Protein AF-A0A453R7H4-F1 (afdb_monomer_lite)

Radius of gyration: 24.87 Å; chains: 1; bounding box: 52×28×78 Å

Secondary structure (DSSP, 8-state):
---HHHHHHT-EEEEPTTS--EEEESS-EEHHHHHHHSTTEEEEEEEEEEE--TT--SS---EEEEEEEEPPTTPEEPTT-EEEEEEHHHHHHHHHHHHHHHHHHHHHHHHHHHHHHHHHHHHHHHHHHT-

Structure (mmCIF, N/CA/C/O backbone):
data_AF-A0A453R7H4-F1
#
_entry.id   AF-A0A453R7H4-F1
#
loop_
_atom_site.group_PDB
_atom_site.id
_atom_site.type_symbol
_atom_site.label_atom_id
_atom_site.label_alt_id
_atom_site.label_comp_id
_atom_site.label_asym_id
_atom_site.label_entity_id
_atom_site.label_seq_id
_atom_site.pdbx_PDB_ins_code
_atom_site.Cartn_x
_atom_site.Cartn_y
_atom_site.Cartn_z
_atom_site.occupancy
_atom_site.B_iso_or_equiv
_atom_site.auth_seq_id
_atom_site.auth_comp_id
_atom_site.auth_asym_id
_atom_site.auth_atom_id
_atom_site.pdbx_PDB_model_num
ATOM 1 N N . MET A 1 1 ? 34.114 -1.098 -10.311 1.00 52.94 1 MET A N 1
ATOM 2 C CA . MET A 1 1 ? 33.098 -1.829 -9.522 1.00 52.94 1 MET A CA 1
ATOM 3 C C . MET A 1 1 ? 32.252 -0.820 -8.761 1.00 52.94 1 MET A C 1
ATOM 5 O O . MET A 1 1 ? 32.567 -0.496 -7.628 1.00 52.94 1 MET A O 1
ATOM 9 N N . GLY A 1 2 ? 31.229 -0.261 -9.402 1.00 60.81 2 GLY A N 1
ATOM 10 C CA . GLY A 1 2 ? 30.352 0.741 -8.798 1.00 60.81 2 GLY A CA 1
ATOM 11 C C . GLY A 1 2 ? 29.084 0.886 -9.632 1.00 60.81 2 GLY A C 1
ATOM 12 O O . GLY A 1 2 ? 29.148 0.689 -10.842 1.00 60.81 2 GLY A O 1
ATOM 13 N N . ASN A 1 3 ? 27.974 1.209 -8.962 1.00 44.50 3 ASN A N 1
ATOM 14 C CA . ASN A 1 3 ? 26.655 1.592 -9.503 1.00 44.50 3 ASN A CA 1
ATOM 15 C C . ASN A 1 3 ? 25.531 0.543 -9.443 1.00 44.50 3 ASN A C 1
ATOM 17 O O . ASN A 1 3 ? 24.488 0.748 -10.056 1.00 44.50 3 ASN A O 1
ATOM 21 N N . CYS A 1 4 ? 25.655 -0.51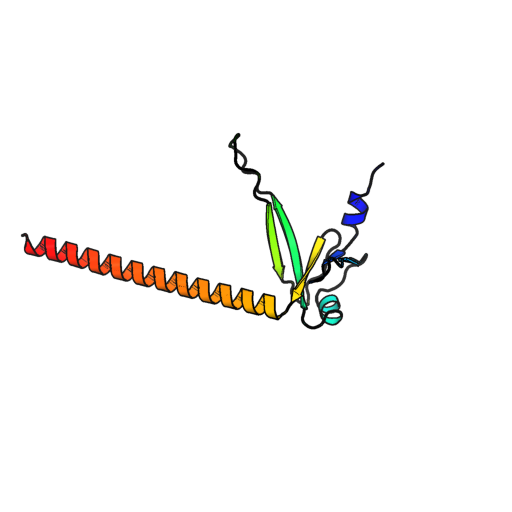5 -8.634 1.00 54.72 4 CYS A N 1
ATOM 22 C CA . CYS A 1 4 ? 24.497 -1.383 -8.360 1.00 54.72 4 CYS A CA 1
ATOM 23 C C . CYS A 1 4 ? 23.353 -0.608 -7.663 1.00 54.72 4 CYS A C 1
ATOM 25 O O . CYS A 1 4 ? 22.183 -0.881 -7.895 1.00 54.72 4 CYS A O 1
ATOM 27 N N . GLN A 1 5 ? 23.686 0.427 -6.881 1.00 53.41 5 GLN A N 1
ATOM 28 C CA . GLN A 1 5 ? 22.703 1.260 -6.177 1.00 53.41 5 GLN A CA 1
ATOM 29 C C . GLN A 1 5 ? 21.940 2.224 -7.106 1.00 53.41 5 GLN A C 1
ATOM 31 O O . GLN A 1 5 ? 20.734 2.382 -6.953 1.00 53.41 5 GLN A O 1
ATOM 36 N N . ALA A 1 6 ? 22.602 2.798 -8.118 1.00 56.56 6 ALA A N 1
ATOM 37 C CA . ALA A 1 6 ? 21.961 3.728 -9.056 1.00 56.56 6 ALA A CA 1
ATOM 38 C C . ALA A 1 6 ? 20.909 3.035 -9.942 1.00 56.56 6 ALA A C 1
ATOM 40 O O . ALA A 1 6 ? 19.887 3.622 -10.291 1.00 56.56 6 ALA A O 1
ATOM 41 N N . ALA A 1 7 ? 21.141 1.762 -10.282 1.00 58.00 7 ALA A N 1
ATOM 42 C CA . ALA A 1 7 ? 20.196 0.966 -11.059 1.00 58.00 7 ALA A CA 1
ATOM 43 C C . ALA A 1 7 ? 18.904 0.658 -10.281 1.00 58.00 7 ALA A C 1
ATOM 45 O O . ALA A 1 7 ? 17.839 0.576 -10.887 1.00 58.00 7 ALA A O 1
ATOM 46 N N . GLU A 1 8 ? 18.972 0.506 -8.955 1.00 58.22 8 GLU A N 1
ATOM 47 C CA . GLU A 1 8 ? 17.777 0.300 -8.128 1.00 58.22 8 GLU A CA 1
ATOM 48 C C . GLU A 1 8 ? 17.005 1.605 -7.895 1.00 58.22 8 GLU A C 1
ATOM 50 O O . GLU A 1 8 ? 15.772 1.593 -7.920 1.00 58.22 8 GLU A O 1
ATOM 55 N N . GLU A 1 9 ? 17.708 2.735 -7.778 1.00 61.94 9 GLU A N 1
ATOM 56 C CA . GLU A 1 9 ? 17.118 4.073 -7.634 1.00 61.94 9 GLU A CA 1
ATOM 57 C C . GLU A 1 9 ? 16.318 4.517 -8.875 1.00 61.94 9 GLU A C 1
ATOM 59 O O . GLU A 1 9 ? 15.343 5.256 -8.769 1.00 61.94 9 GLU A O 1
ATOM 64 N N . ALA A 1 10 ? 16.657 3.996 -10.056 1.00 68.50 10 ALA A N 1
ATOM 65 C CA . ALA A 1 10 ? 15.949 4.267 -11.308 1.00 68.50 10 ALA A CA 1
ATOM 66 C C . ALA A 1 10 ? 14.782 3.299 -11.595 1.00 68.50 10 ALA A C 1
ATOM 68 O O . ALA A 1 10 ? 14.309 3.239 -12.731 1.00 68.50 10 ALA A O 1
ATOM 69 N N . THR A 1 11 ? 14.315 2.521 -10.607 1.00 73.38 11 THR A N 1
ATOM 70 C CA . THR A 1 11 ? 13.235 1.534 -10.806 1.00 73.38 11 THR A CA 1
ATOM 71 C C . THR A 1 11 ? 12.110 1.650 -9.792 1.00 73.38 11 THR A C 1
ATOM 73 O O . THR A 1 11 ? 12.341 1.862 -8.606 1.00 73.38 11 THR A O 1
ATOM 76 N N . VAL A 1 12 ? 10.873 1.466 -10.247 1.00 80.00 12 VAL A N 1
ATOM 77 C CA . VAL A 1 12 ? 9.751 1.097 -9.383 1.00 80.00 12 VAL A CA 1
ATOM 78 C C . VAL A 1 12 ? 9.830 -0.405 -9.153 1.00 80.00 12 VAL A C 1
ATOM 80 O O . VAL A 1 12 ? 9.853 -1.170 -10.115 1.00 80.00 12 VAL A O 1
ATOM 83 N N . VAL A 1 13 ? 9.820 -0.837 -7.896 1.00 83.25 13 VAL A N 1
ATOM 84 C CA . VAL A 1 13 ? 9.811 -2.262 -7.543 1.00 83.25 13 VAL A CA 1
ATOM 85 C C . VAL A 1 13 ? 8.435 -2.626 -7.000 1.00 83.25 13 VAL A C 1
ATOM 87 O O . VAL A 1 13 ? 8.050 -2.106 -5.961 1.00 83.25 13 VAL A O 1
ATOM 90 N N . VAL A 1 14 ? 7.695 -3.519 -7.658 1.00 85.62 14 VAL A N 1
ATOM 91 C CA . VAL A 1 14 ? 6.390 -4.013 -7.192 1.00 85.62 14 VAL A CA 1
ATOM 92 C C . VAL A 1 14 ? 6.507 -5.484 -6.797 1.00 85.62 14 VAL A C 1
ATOM 94 O O . VAL A 1 14 ? 6.800 -6.352 -7.614 1.00 85.62 14 VAL A O 1
ATOM 97 N N . GLN A 1 15 ? 6.287 -5.779 -5.519 1.00 86.38 15 GLN A N 1
ATOM 98 C CA . GLN A 1 15 ? 6.331 -7.138 -4.980 1.00 86.38 15 GLN A CA 1
ATOM 99 C C . GLN A 1 15 ? 4.938 -7.775 -4.997 1.00 86.38 15 GLN A C 1
ATOM 101 O O . GLN A 1 15 ? 3.983 -7.190 -4.477 1.00 86.38 15 GLN A O 1
ATOM 106 N N . HIS A 1 16 ? 4.823 -8.988 -5.539 1.00 87.88 16 HIS A N 1
ATOM 107 C CA . HIS A 1 16 ? 3.571 -9.749 -5.545 1.00 87.88 16 HIS A CA 1
ATOM 108 C C . HIS A 1 16 ? 3.441 -10.651 -4.305 1.00 87.88 16 HIS A C 1
ATOM 110 O O . HIS A 1 16 ? 4.449 -11.154 -3.793 1.00 87.88 16 HIS A O 1
ATOM 116 N N . PRO A 1 17 ? 2.213 -10.912 -3.821 1.00 81.88 17 PRO A N 1
ATOM 117 C CA . PRO A 1 17 ? 1.985 -11.925 -2.797 1.00 81.88 17 PRO A CA 1
ATOM 118 C C . PRO A 1 17 ? 2.292 -13.342 -3.325 1.00 81.88 17 PRO A C 1
A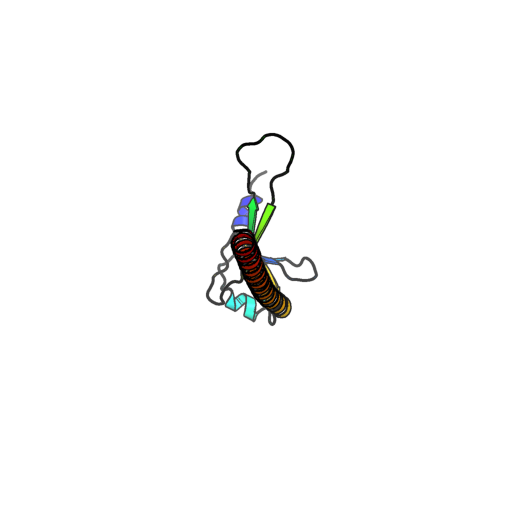TOM 120 O O . PRO A 1 17 ? 2.084 -13.640 -4.497 1.00 81.88 17 PRO A O 1
ATOM 123 N N . GLY A 1 18 ? 2.773 -14.229 -2.446 1.00 68.06 18 GLY A N 1
ATOM 124 C CA . GLY A 1 18 ? 2.719 -15.684 -2.659 1.00 68.06 18 GLY A CA 1
ATOM 125 C C . GLY A 1 18 ? 3.869 -16.376 -3.406 1.00 68.06 18 GLY A C 1
ATOM 126 O O . GLY A 1 18 ? 3.813 -17.593 -3.528 1.00 68.06 18 GLY A O 1
ATOM 127 N N . GLY A 1 19 ? 4.919 -15.689 -3.877 1.00 62.78 19 GLY A N 1
ATOM 128 C CA . GLY A 1 19 ? 5.971 -16.409 -4.625 1.00 62.78 19 GLY A CA 1
ATOM 129 C C . GLY A 1 19 ? 7.255 -15.661 -4.966 1.00 62.78 19 GLY A C 1
ATOM 130 O O . GLY A 1 19 ? 7.949 -16.055 -5.895 1.00 62.78 19 GLY A O 1
ATOM 131 N N . GLY A 1 20 ? 7.569 -14.557 -4.281 1.00 72.12 20 GLY A N 1
ATOM 132 C CA . GLY A 1 20 ? 8.825 -13.823 -4.503 1.00 72.12 20 GLY A CA 1
ATOM 133 C C . GLY A 1 20 ? 8.933 -13.116 -5.860 1.00 72.12 20 GLY A C 1
ATOM 134 O O . GLY A 1 20 ? 9.982 -12.554 -6.164 1.00 72.12 20 GLY A O 1
ATOM 135 N N . ARG A 1 21 ? 7.862 -13.108 -6.670 1.00 85.00 21 ARG A N 1
ATOM 136 C CA . ARG A 1 21 ? 7.826 -12.366 -7.932 1.00 85.00 21 ARG A CA 1
ATOM 137 C C . ARG A 1 21 ? 7.945 -10.872 -7.650 1.00 85.00 21 ARG A C 1
ATOM 139 O O . ARG A 1 21 ? 7.157 -10.295 -6.895 1.00 85.00 21 ARG A O 1
ATOM 146 N N . VAL A 1 22 ? 8.916 -10.268 -8.319 1.00 86.00 22 VAL A N 1
ATOM 147 C CA . VAL A 1 22 ? 9.178 -8.836 -8.300 1.00 86.00 22 VAL A CA 1
ATOM 148 C C . VAL A 1 22 ? 9.042 -8.310 -9.720 1.00 86.00 22 VAL A C 1
ATOM 150 O O . VAL A 1 22 ? 9.713 -8.788 -10.631 1.00 86.00 22 VAL A O 1
ATOM 153 N N . GLU A 1 23 ? 8.169 -7.331 -9.901 1.00 87.75 23 GLU A N 1
ATOM 154 C CA . GLU A 1 23 ? 8.035 -6.564 -11.133 1.00 87.75 23 GLU A CA 1
ATOM 155 C C . GLU A 1 23 ? 8.855 -5.274 -11.010 1.00 87.75 23 GLU A C 1
ATOM 157 O O . GLU A 1 23 ? 8.834 -4.612 -9.970 1.00 87.75 23 GLU A O 1
ATOM 162 N N . ARG A 1 24 ? 9.619 -4.938 -12.055 1.00 90.50 24 ARG A N 1
ATOM 163 C CA . ARG A 1 24 ? 10.435 -3.720 -12.119 1.00 90.50 24 ARG A CA 1
ATOM 164 C C . ARG A 1 24 ? 9.944 -2.850 -13.269 1.00 90.50 24 ARG A C 1
ATOM 166 O O . ARG A 1 24 ? 9.961 -3.296 -14.413 1.00 90.50 24 ARG A O 1
ATOM 173 N N . LEU A 1 25 ? 9.525 -1.625 -12.963 1.00 86.75 25 LEU A N 1
ATOM 174 C CA . LEU A 1 25 ? 9.127 -0.630 -13.960 1.00 86.75 25 LEU A CA 1
ATOM 175 C C . LEU A 1 25 ? 10.173 0.480 -14.012 1.00 86.75 25 LEU A C 1
ATOM 177 O O . LEU A 1 25 ? 10.717 0.881 -12.984 1.00 86.75 25 LEU A O 1
ATOM 181 N N . TYR A 1 26 ? 10.424 0.994 -15.210 1.00 85.94 26 TYR A N 1
ATOM 182 C CA . TYR A 1 26 ? 11.441 2.022 -15.464 1.00 85.94 26 TYR A CA 1
ATOM 183 C C . TYR A 1 26 ? 10.816 3.379 -15.825 1.00 85.94 26 TYR A C 1
ATOM 185 O O . TYR A 1 26 ? 11.491 4.276 -16.318 1.00 85.94 26 TYR A O 1
ATOM 193 N N . TRP A 1 27 ? 9.511 3.530 -15.595 1.00 84.12 27 TRP A N 1
ATOM 194 C CA . TRP A 1 27 ? 8.743 4.742 -15.862 1.00 84.12 27 TRP A CA 1
ATOM 195 C C . TRP A 1 27 ? 7.788 5.041 -14.706 1.00 84.12 27 TRP A C 1
ATOM 197 O O . TRP A 1 27 ? 7.454 4.166 -13.903 1.00 84.12 27 TRP A O 1
ATOM 207 N N . ALA A 1 28 ? 7.341 6.294 -14.624 1.00 82.62 28 ALA A N 1
ATOM 208 C CA . ALA A 1 28 ? 6.307 6.689 -13.680 1.00 82.62 28 ALA A CA 1
ATOM 209 C C . ALA A 1 28 ? 4.957 6.100 -14.114 1.00 82.62 28 ALA A C 1
ATOM 211 O O . ALA A 1 28 ? 4.513 6.339 -15.234 1.00 82.62 28 ALA A O 1
ATOM 212 N N . THR A 1 29 ? 4.296 5.367 -13.220 1.00 91.81 29 THR A N 1
ATOM 213 C CA . THR A 1 29 ? 2.986 4.748 -13.479 1.00 91.81 29 THR A CA 1
ATOM 214 C C . THR A 1 29 ? 2.034 5.048 -12.326 1.00 91.81 29 THR A C 1
ATOM 216 O O . THR A 1 29 ? 2.459 5.198 -11.175 1.00 91.81 29 THR A O 1
ATOM 219 N N . SER A 1 30 ? 0.738 5.156 -12.613 1.00 95.81 30 SER A N 1
ATOM 220 C CA . SER A 1 30 ? -0.261 5.404 -11.569 1.00 95.81 30 SER A CA 1
ATOM 221 C C . SER A 1 30 ? -0.598 4.130 -10.790 1.00 95.81 30 SER A C 1
ATOM 223 O O . SER A 1 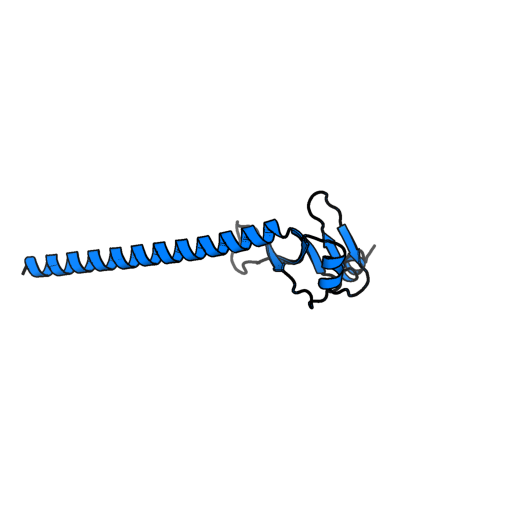30 ? -0.610 3.023 -11.329 1.00 95.81 30 SER A O 1
ATOM 225 N N . ALA A 1 31 ? -0.950 4.266 -9.511 1.00 96.69 31 ALA A N 1
ATOM 226 C CA . ALA A 1 31 ? -1.435 3.137 -8.723 1.00 96.69 31 ALA A CA 1
ATOM 227 C C . ALA A 1 31 ? -2.696 2.515 -9.350 1.00 96.69 31 ALA A C 1
ATOM 229 O O . ALA A 1 31 ? -2.859 1.300 -9.303 1.00 96.69 31 ALA A O 1
ATOM 230 N N . ALA A 1 32 ? -3.558 3.320 -9.986 1.00 97.00 32 ALA A N 1
ATOM 231 C CA . ALA A 1 32 ? -4.727 2.832 -10.715 1.00 97.00 32 ALA A CA 1
ATOM 232 C C . ALA A 1 32 ? -4.371 1.888 -11.874 1.00 97.00 32 ALA A C 1
ATOM 234 O O . ALA A 1 32 ? -5.059 0.887 -12.059 1.00 97.00 32 ALA A O 1
ATOM 235 N N . GLU A 1 33 ? -3.331 2.189 -12.659 1.00 95.19 33 GLU A N 1
ATOM 236 C CA . GLU A 1 33 ? -2.860 1.301 -13.734 1.00 95.19 33 GLU A CA 1
ATOM 237 C C . GLU A 1 33 ? -2.421 -0.051 -13.177 1.00 95.19 33 GLU A C 1
ATOM 239 O O . GLU A 1 33 ? -2.893 -1.090 -13.640 1.00 95.19 33 GLU A O 1
ATOM 244 N N . VAL A 1 34 ? -1.598 -0.039 -12.126 1.00 94.94 34 VAL A N 1
ATOM 245 C CA . VAL A 1 34 ? -1.110 -1.268 -11.485 1.00 94.94 34 VAL A CA 1
ATOM 246 C C . VAL A 1 34 ? -2.262 -2.072 -10.880 1.00 94.94 34 VAL A C 1
ATOM 248 O O . VAL A 1 34 ? -2.316 -3.287 -11.055 1.00 94.94 34 VAL A O 1
ATOM 251 N N . MET A 1 35 ? -3.216 -1.415 -10.213 1.00 95.81 35 MET A N 1
ATOM 252 C CA . MET A 1 35 ? -4.410 -2.071 -9.660 1.00 95.81 35 MET A CA 1
ATOM 253 C C . MET A 1 35 ? -5.297 -2.675 -10.758 1.00 95.81 35 MET A C 1
ATOM 255 O O . MET A 1 35 ? -5.898 -3.724 -10.554 1.00 95.81 35 MET A O 1
ATOM 259 N N . ARG A 1 36 ? -5.375 -2.048 -11.938 1.00 96.06 36 ARG A N 1
ATOM 260 C CA . ARG A 1 36 ? -6.146 -2.573 -13.076 1.00 96.06 36 ARG A CA 1
ATOM 261 C C . ARG A 1 36 ? -5.496 -3.816 -13.680 1.00 96.06 36 ARG A C 1
ATOM 263 O O . ARG A 1 36 ? -6.207 -4.747 -14.041 1.00 96.06 36 ARG A O 1
ATOM 270 N N . ALA A 1 37 ? -4.165 -3.833 -13.759 1.00 93.38 37 ALA A N 1
ATOM 271 C CA . ALA A 1 37 ? -3.393 -4.996 -14.194 1.00 93.38 37 ALA A CA 1
ATOM 272 C C . ALA A 1 37 ? -3.388 -6.132 -13.154 1.00 93.38 37 ALA A C 1
ATOM 274 O O . ALA A 1 37 ? -3.145 -7.284 -13.503 1.00 93.38 37 ALA A O 1
ATOM 275 N N . ASN A 1 38 ? -3.695 -5.821 -11.889 1.00 93.56 38 ASN A N 1
ATOM 276 C CA . ASN A 1 38 ? -3.717 -6.771 -10.779 1.00 93.56 38 ASN A CA 1
ATOM 277 C C . ASN A 1 38 ? -5.062 -6.731 -10.025 1.00 93.56 38 ASN A C 1
ATOM 279 O O . ASN A 1 38 ? -5.120 -6.236 -8.893 1.00 93.56 38 ASN A O 1
ATOM 283 N N . PRO A 1 39 ? -6.154 -7.260 -10.613 1.00 94.88 39 PRO A N 1
ATOM 284 C CA . PRO A 1 39 ? -7.456 -7.298 -9.956 1.00 94.88 39 PRO A CA 1
ATOM 285 C C . PRO A 1 39 ? -7.399 -7.971 -8.577 1.00 94.88 39 PRO A C 1
ATOM 287 O O . PRO A 1 39 ? -6.615 -8.892 -8.340 1.00 94.88 39 PRO A O 1
ATOM 290 N N . GLY A 1 40 ? -8.225 -7.494 -7.644 1.00 94.69 40 GLY A N 1
ATOM 291 C CA . GLY A 1 40 ? -8.260 -8.007 -6.268 1.00 94.69 40 GLY A CA 1
ATOM 292 C C . GLY A 1 40 ? -7.099 -7.545 -5.379 1.00 94.69 40 GLY A C 1
ATOM 293 O O . GLY A 1 40 ? -7.000 -7.996 -4.236 1.00 94.69 40 GLY A O 1
ATOM 294 N N . HIS A 1 41 ? -6.247 -6.635 -5.865 1.00 95.94 41 HIS A N 1
ATOM 295 C CA . HIS A 1 41 ? -5.104 -6.120 -5.118 1.00 95.94 41 HIS A CA 1
ATOM 296 C C . HIS A 1 41 ? -5.073 -4.590 -5.069 1.00 95.94 41 HIS A C 1
ATOM 298 O O . HIS A 1 41 ? -5.376 -3.894 -6.036 1.00 95.94 41 HIS A O 1
ATOM 304 N N . TYR A 1 42 ? -4.634 -4.072 -3.928 1.00 96.69 42 TYR A N 1
ATOM 305 C CA . TYR A 1 42 ? -4.206 -2.690 -3.758 1.00 96.69 42 TYR A CA 1
ATOM 306 C C . TYR A 1 42 ? -2.686 -2.587 -3.854 1.00 96.69 42 TYR A C 1
ATOM 308 O O . TYR A 1 42 ? -1.972 -3.545 -3.577 1.00 96.69 42 TYR A O 1
ATOM 316 N N . VAL A 1 43 ? -2.184 -1.393 -4.161 1.00 96.50 43 VAL A N 1
ATOM 317 C CA . VAL A 1 43 ? -0.754 -1.074 -4.111 1.00 96.50 43 VAL A CA 1
ATOM 318 C C . VAL A 1 43 ? -0.446 -0.345 -2.809 1.00 96.50 43 VAL A C 1
ATOM 320 O O . VAL A 1 43 ? -1.160 0.585 -2.425 1.00 96.50 43 VAL A O 1
ATOM 323 N N . ALA A 1 44 ? 0.636 -0.729 -2.142 1.00 95.75 44 ALA A N 1
ATOM 324 C CA . ALA A 1 44 ? 1.149 -0.029 -0.976 1.00 95.75 44 ALA A CA 1
ATOM 325 C C . ALA A 1 44 ? 2.630 0.314 -1.126 1.00 95.75 44 ALA A C 1
ATOM 327 O O . ALA A 1 44 ? 3.416 -0.511 -1.578 1.00 95.75 44 ALA A O 1
ATOM 328 N N . LEU A 1 45 ? 3.007 1.515 -0.694 1.00 94.88 45 LEU A N 1
ATOM 329 C CA . LEU A 1 45 ? 4.395 1.936 -0.533 1.00 94.88 45 LEU A CA 1
ATOM 330 C C . LEU A 1 45 ? 4.966 1.339 0.756 1.00 94.88 45 LEU A C 1
ATOM 332 O O . LEU A 1 45 ? 4.347 1.446 1.820 1.00 94.88 45 LEU A O 1
ATOM 336 N N . VAL A 1 46 ? 6.155 0.753 0.657 1.00 91.38 46 VAL A N 1
ATOM 337 C CA . VAL A 1 46 ? 6.899 0.157 1.764 1.00 91.38 46 VAL A CA 1
ATOM 338 C C . VAL A 1 46 ? 8.144 1.001 2.023 1.00 91.38 46 VAL A C 1
ATOM 340 O O . VAL A 1 46 ? 8.997 1.158 1.156 1.00 91.38 46 VAL A O 1
ATOM 343 N N . THR A 1 47 ? 8.261 1.549 3.230 1.00 89.19 47 THR A N 1
ATOM 344 C CA . THR A 1 47 ? 9.412 2.360 3.643 1.00 89.19 47 THR A CA 1
ATOM 345 C C . THR A 1 47 ? 10.059 1.748 4.874 1.00 89.19 47 THR A C 1
ATOM 347 O O . THR A 1 47 ? 9.405 1.584 5.905 1.00 89.19 47 THR A O 1
ATOM 350 N N . LEU A 1 48 ? 11.352 1.449 4.789 1.00 82.19 48 LEU A N 1
ATOM 351 C CA . LEU A 1 48 ? 12.147 1.056 5.946 1.00 82.19 48 LEU A CA 1
ATOM 352 C C . LEU A 1 48 ? 12.544 2.309 6.730 1.00 82.19 48 LEU A C 1
ATOM 354 O O . LEU A 1 48 ? 13.088 3.256 6.172 1.00 82.19 48 LEU A O 1
ATOM 358 N N . ARG A 1 49 ? 12.258 2.317 8.028 1.00 74.50 49 ARG A N 1
ATOM 359 C CA . ARG A 1 49 ? 12.761 3.301 8.982 1.00 74.50 49 ARG A CA 1
ATOM 360 C C . ARG A 1 49 ? 13.681 2.588 9.955 1.00 74.50 49 ARG A C 1
ATOM 362 O O . ARG A 1 49 ? 13.261 1.653 10.635 1.00 74.50 49 ARG A O 1
ATOM 369 N N . VAL A 1 50 ? 14.925 3.036 10.007 1.00 68.12 50 VAL A N 1
ATOM 370 C CA . VAL A 1 50 ? 15.860 2.671 11.067 1.00 68.12 50 VAL A CA 1
ATOM 371 C C . VAL A 1 50 ? 15.730 3.760 12.120 1.00 68.12 50 VAL A C 1
ATOM 373 O O . VAL A 1 50 ? 15.999 4.922 11.831 1.00 68.12 50 VAL A O 1
ATOM 376 N N . THR A 1 51 ? 15.233 3.419 13.305 1.00 59.91 51 THR A N 1
ATOM 377 C CA . THR A 1 51 ? 15.349 4.318 14.455 1.00 59.91 51 THR A CA 1
ATOM 378 C C . THR A 1 51 ? 16.686 4.020 15.111 1.00 59.91 51 THR A C 1
ATOM 380 O O . THR A 1 51 ? 16.834 3.002 15.790 1.00 59.91 51 THR A O 1
ATOM 383 N N . GLU A 1 52 ? 17.673 4.867 14.844 1.00 55.84 52 GLU A N 1
ATOM 384 C CA . GLU A 1 52 ? 18.876 4.931 15.663 1.00 55.84 52 GLU A CA 1
ATOM 385 C C . GLU A 1 52 ? 18.476 5.674 16.940 1.00 55.84 52 GLU A C 1
ATOM 387 O O . GLU A 1 52 ? 18.133 6.853 16.898 1.00 55.84 52 GLU A O 1
ATOM 392 N N . GLU A 1 53 ? 18.402 4.970 18.070 1.00 53.09 53 GLU A N 1
ATOM 393 C CA . GLU A 1 53 ? 18.295 5.642 19.364 1.00 53.09 53 GLU A CA 1
ATOM 394 C C . GLU A 1 53 ? 19.649 6.317 19.629 1.00 53.09 53 GLU A C 1
ATOM 396 O O . GLU A 1 53 ? 20.597 5.691 20.109 1.00 53.09 53 GLU A O 1
ATOM 401 N N . GLU A 1 54 ? 19.772 7.587 19.234 1.00 48.00 54 GLU A N 1
ATOM 402 C CA . GLU A 1 54 ? 20.909 8.431 19.588 1.00 48.00 54 GLU A CA 1
ATOM 403 C C . GLU A 1 54 ? 20.965 8.555 21.115 1.00 48.00 54 GLU A C 1
ATOM 405 O O . GLU A 1 54 ? 20.185 9.285 21.723 1.00 48.00 54 GLU A O 1
ATOM 410 N N . GLY A 1 55 ? 21.890 7.830 21.751 1.00 48.31 55 GLY A N 1
ATOM 411 C CA . GLY A 1 55 ? 22.312 8.177 23.106 1.00 48.31 55 GLY A CA 1
ATOM 412 C C . GLY A 1 55 ? 22.453 7.076 24.147 1.00 48.31 55 GLY A C 1
ATOM 413 O O . GLY A 1 55 ? 22.600 7.433 25.309 1.00 48.31 55 GLY A O 1
ATOM 414 N N . GLN A 1 56 ? 22.482 5.779 23.819 1.00 43.53 56 GLN A N 1
ATOM 415 C CA . GLN A 1 56 ? 22.944 4.779 24.795 1.00 43.53 56 GLN A CA 1
ATOM 416 C C . GLN A 1 56 ? 23.651 3.595 24.128 1.00 43.53 56 GLN A C 1
ATOM 418 O O . GLN A 1 56 ? 23.054 2.665 23.589 1.00 43.53 56 GLN A O 1
ATOM 423 N N . ARG A 1 57 ? 24.989 3.642 24.191 1.00 50.28 57 ARG A N 1
ATOM 424 C CA . ARG A 1 57 ? 25.853 2.475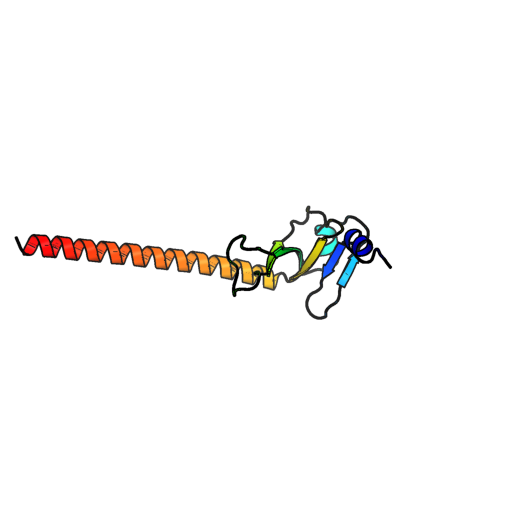 24.009 1.00 50.28 57 ARG A CA 1
ATOM 425 C C . ARG A 1 57 ? 25.341 1.348 24.916 1.00 50.28 57 ARG A C 1
ATOM 427 O O . ARG A 1 57 ? 25.084 1.579 26.088 1.00 50.28 57 ARG A O 1
ATOM 434 N N . GLN A 1 58 ? 25.301 0.144 24.345 1.00 48.94 58 GLN A N 1
ATOM 435 C CA . GLN A 1 58 ? 25.022 -1.165 24.953 1.00 48.94 58 GLN A CA 1
ATOM 436 C C . GLN A 1 58 ? 23.560 -1.671 24.945 1.00 48.94 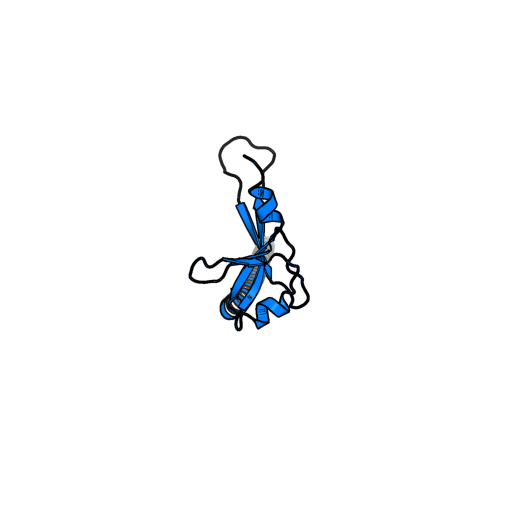58 GLN A C 1
ATOM 438 O O . GLN A 1 58 ? 22.767 -1.440 25.846 1.00 48.94 58 GLN A O 1
ATOM 443 N N . ARG A 1 59 ? 23.334 -2.589 23.984 1.00 45.78 59 ARG A N 1
ATOM 444 C CA . ARG A 1 59 ? 22.537 -3.834 24.092 1.00 45.78 59 ARG A CA 1
ATOM 445 C C . ARG A 1 59 ? 21.071 -3.893 23.640 1.00 45.78 59 ARG A C 1
ATOM 447 O O . ARG A 1 59 ? 20.425 -4.892 23.953 1.00 45.78 59 ARG A O 1
ATOM 454 N N . ARG A 1 60 ? 20.559 -2.997 22.790 1.00 48.06 60 ARG A N 1
ATOM 455 C CA . ARG A 1 60 ? 19.355 -3.310 21.982 1.00 48.06 60 ARG A CA 1
ATOM 456 C C . ARG A 1 60 ? 19.515 -2.792 20.555 1.00 48.06 60 ARG A C 1
ATOM 458 O O . ARG A 1 60 ? 19.667 -1.602 20.336 1.00 48.06 60 ARG A O 1
ATOM 465 N N . GLY A 1 61 ? 19.599 -3.722 19.602 1.00 52.72 61 GLY A N 1
ATOM 466 C CA . GLY A 1 61 ? 19.847 -3.426 18.192 1.00 52.72 61 GLY A CA 1
ATOM 467 C C . GLY A 1 61 ? 18.784 -2.505 17.595 1.00 52.72 61 GLY A C 1
ATOM 468 O O . GLY A 1 61 ? 17.621 -2.570 17.988 1.00 52.72 61 GLY A O 1
ATOM 469 N N . ALA A 1 62 ? 19.202 -1.667 16.643 1.00 56.69 62 ALA A N 1
ATOM 470 C CA . ALA A 1 62 ? 18.340 -0.728 15.935 1.00 56.69 62 ALA A CA 1
ATOM 471 C C . ALA A 1 62 ? 17.034 -1.400 15.475 1.00 56.69 62 ALA A C 1
ATOM 473 O O . ALA A 1 62 ? 17.049 -2.401 14.749 1.00 56.69 62 ALA A O 1
ATOM 474 N N . VAL A 1 63 ? 15.892 -0.855 15.898 1.00 59.09 63 VAL A N 1
ATOM 475 C CA . VAL A 1 63 ? 14.582 -1.372 15.497 1.00 59.09 63 VAL A CA 1
ATOM 476 C C . VAL A 1 63 ? 14.335 -0.965 14.045 1.00 59.09 63 VAL A C 1
ATOM 478 O O . VAL A 1 63 ? 14.178 0.211 13.716 1.00 59.09 63 VAL A O 1
ATOM 481 N N . ARG A 1 64 ? 14.309 -1.953 13.145 1.00 67.06 64 ARG A N 1
ATOM 482 C CA . ARG A 1 64 ? 13.928 -1.758 11.739 1.00 67.06 64 ARG A CA 1
ATOM 483 C C . ARG A 1 64 ? 12.407 -1.781 11.639 1.00 67.06 64 ARG A C 1
ATOM 485 O O . ARG A 1 64 ? 11.791 -2.843 11.609 1.00 67.06 64 ARG A O 1
ATOM 492 N N . LEU A 1 65 ? 11.798 -0.603 11.587 1.00 64.25 65 LEU A N 1
ATOM 493 C CA . LEU A 1 65 ? 10.360 -0.447 11.407 1.00 64.25 65 LEU A CA 1
ATOM 494 C C . LEU A 1 65 ? 10.038 -0.378 9.916 1.00 64.25 65 LEU A C 1
ATOM 496 O O . LEU A 1 65 ? 10.609 0.424 9.184 1.00 64.25 65 LEU A O 1
ATOM 500 N N . THR A 1 66 ? 9.083 -1.180 9.457 1.00 82.31 66 THR A N 1
ATOM 501 C CA . THR A 1 66 ? 8.567 -1.067 8.089 1.00 82.31 66 THR A CA 1
ATOM 502 C C . THR A 1 66 ? 7.257 -0.295 8.121 1.00 82.31 66 THR A C 1
ATOM 504 O O . THR A 1 66 ? 6.264 -0.765 8.676 1.00 82.31 66 THR A O 1
ATOM 507 N N . ARG A 1 67 ? 7.236 0.904 7.535 1.00 85.31 67 ARG A N 1
ATOM 508 C CA . ARG A 1 67 ? 6.004 1.670 7.343 1.00 85.31 67 ARG A CA 1
ATOM 509 C C . ARG A 1 67 ? 5.368 1.254 6.024 1.00 85.31 67 ARG A C 1
ATOM 511 O O . ARG A 1 67 ? 5.997 1.363 4.977 1.00 85.31 67 ARG A O 1
ATOM 518 N N . VAL A 1 68 ? 4.109 0.832 6.083 1.00 90.56 68 VAL A N 1
ATOM 519 C CA . VAL A 1 68 ? 3.308 0.496 4.901 1.00 90.56 68 VAL A CA 1
ATOM 520 C C . VAL A 1 68 ? 2.225 1.557 4.722 1.00 90.56 68 VAL A C 1
ATOM 522 O O . VAL A 1 68 ? 1.490 1.864 5.663 1.00 90.56 68 VAL A O 1
ATOM 525 N N . LYS A 1 69 ? 2.130 2.138 3.524 1.00 94.00 69 LYS A N 1
ATOM 526 C CA . LYS A 1 69 ? 1.102 3.121 3.157 1.00 94.00 69 LYS A CA 1
ATOM 527 C C . LYS A 1 69 ? 0.330 2.615 1.945 1.00 94.00 69 LYS A C 1
ATOM 529 O O . LYS A 1 69 ? 0.887 2.563 0.854 1.00 94.00 69 LYS A O 1
ATOM 534 N N . LEU A 1 70 ? -0.954 2.306 2.127 1.00 95.94 70 LEU A N 1
ATOM 535 C CA . LEU A 1 70 ? -1.857 2.021 1.011 1.00 95.94 70 LEU A CA 1
ATOM 536 C C . LEU A 1 70 ? -1.982 3.266 0.123 1.00 95.94 70 LEU A C 1
ATOM 538 O O . LEU A 1 70 ? -2.222 4.365 0.634 1.00 95.94 70 LEU A O 1
ATOM 542 N N . LEU A 1 71 ? -1.789 3.099 -1.180 1.00 97.00 71 LEU A N 1
ATOM 543 C CA . LEU A 1 71 ? -1.875 4.188 -2.144 1.00 97.00 71 LEU A CA 1
ATOM 544 C C . LEU A 1 71 ? -3.313 4.404 -2.607 1.00 97.00 71 LEU A C 1
ATOM 546 O O . LEU A 1 71 ? -4.096 3.462 -2.742 1.00 97.00 71 LEU A O 1
ATOM 550 N N . LYS A 1 72 ? -3.654 5.663 -2.880 1.00 96.81 72 LYS A N 1
ATOM 551 C CA . LYS A 1 72 ? -4.888 6.004 -3.592 1.00 96.81 72 LYS A CA 1
ATOM 552 C C . LYS A 1 72 ? -4.704 5.714 -5.083 1.00 96.81 72 LYS A C 1
ATOM 554 O O . LYS A 1 72 ? -3.587 5.830 -5.573 1.00 96.81 72 LYS A O 1
ATOM 559 N N . PRO A 1 73 ? -5.782 5.465 -5.848 1.00 96.31 73 PRO A N 1
ATOM 560 C CA . PRO A 1 73 ? -5.675 5.234 -7.292 1.00 96.31 73 PRO A CA 1
ATOM 561 C C . PRO A 1 73 ? -4.958 6.359 -8.063 1.00 96.31 73 PRO A C 1
ATOM 563 O O . PRO A 1 73 ? -4.315 6.099 -9.072 1.00 96.31 73 PRO A O 1
ATOM 566 N N . ARG A 1 74 ? -5.053 7.606 -7.578 1.00 96.38 74 ARG A N 1
ATOM 567 C CA . ARG A 1 74 ? -4.410 8.787 -8.179 1.00 96.38 74 ARG A CA 1
ATOM 568 C C . ARG A 1 74 ? -2.941 8.976 -7.789 1.00 96.38 74 ARG A C 1
ATOM 570 O O . ARG A 1 74 ? -2.304 9.869 -8.332 1.00 96.38 74 ARG A O 1
ATOM 577 N N . ASP A 1 75 ? -2.426 8.200 -6.839 1.00 96.94 75 ASP A N 1
ATOM 578 C CA . ASP A 1 75 ? -1.029 8.312 -6.428 1.00 96.94 75 ASP A CA 1
ATOM 579 C C . ASP A 1 75 ? -0.125 7.685 -7.505 1.00 96.94 75 ASP A C 1
ATOM 581 O O . ASP A 1 75 ? -0.466 6.657 -8.093 1.00 96.94 75 ASP A O 1
ATOM 585 N N . THR A 1 76 ? 1.039 8.286 -7.745 1.00 95.69 76 THR A N 1
ATOM 586 C CA . THR A 1 76 ? 2.036 7.799 -8.711 1.00 95.69 76 THR A CA 1
ATOM 587 C C . THR A 1 76 ? 3.101 6.965 -8.005 1.00 95.69 76 THR A C 1
ATOM 589 O O . THR A 1 76 ? 3.565 7.331 -6.921 1.00 95.69 76 THR A O 1
ATOM 592 N N . LEU A 1 77 ? 3.514 5.857 -8.620 1.00 94.44 77 LEU A N 1
ATOM 593 C CA . LEU A 1 77 ? 4.654 5.069 -8.169 1.00 94.44 77 LEU A CA 1
ATOM 594 C C . LEU A 1 77 ? 5.937 5.768 -8.632 1.00 94.44 77 LEU A C 1
ATOM 596 O O . LEU A 1 77 ? 6.174 5.943 -9.826 1.00 94.44 77 LEU A O 1
ATOM 600 N N . GLN A 1 78 ? 6.735 6.207 -7.668 1.00 90.69 78 GLN A N 1
ATOM 601 C CA . GLN A 1 78 ? 7.983 6.924 -7.877 1.00 90.69 78 GLN A CA 1
ATOM 602 C C . GLN A 1 78 ? 9.134 5.932 -8.025 1.00 90.69 78 GLN A C 1
ATOM 604 O O . GLN A 1 78 ? 9.178 4.905 -7.345 1.00 90.69 78 GLN A O 1
ATOM 609 N N . LEU A 1 79 ? 10.084 6.261 -8.897 1.00 88.81 79 LEU A N 1
ATOM 610 C CA . LEU A 1 79 ? 11.317 5.492 -9.035 1.00 88.81 79 LEU A CA 1
ATOM 611 C C . LEU A 1 79 ? 12.096 5.486 -7.710 1.00 88.81 79 LEU A C 1
ATOM 613 O O . LEU A 1 79 ? 11.949 6.388 -6.876 1.00 88.81 79 LEU A O 1
ATOM 617 N N . GLY A 1 80 ? 12.854 4.418 -7.486 1.00 87.12 80 GLY A N 1
ATOM 618 C CA . GLY A 1 80 ? 13.682 4.226 -6.296 1.00 87.12 80 GLY A CA 1
ATOM 619 C C . GLY A 1 80 ? 12.900 3.827 -5.048 1.00 87.12 80 GLY A C 1
ATOM 620 O O . GLY A 1 80 ? 13.470 3.733 -3.964 1.00 87.12 80 GLY A O 1
ATOM 621 N N . HIS A 1 81 ? 11.596 3.576 -5.181 1.00 88.50 81 HIS A N 1
ATOM 622 C CA . HIS A 1 81 ? 10.738 3.162 -4.080 1.00 88.50 81 HIS A CA 1
ATOM 623 C C . HIS A 1 81 ? 10.251 1.721 -4.251 1.00 88.50 81 HIS A C 1
ATOM 625 O O . HIS A 1 81 ? 10.034 1.221 -5.359 1.00 88.50 81 HIS A O 1
ATOM 631 N N . ALA A 1 82 ? 10.042 1.061 -3.110 1.00 89.44 82 ALA A N 1
ATOM 632 C CA . ALA A 1 82 ? 9.510 -0.289 -3.044 1.00 89.44 82 ALA A CA 1
ATOM 633 C C . ALA A 1 82 ? 8.003 -0.268 -2.775 1.00 89.44 82 ALA A C 1
ATOM 635 O O . ALA A 1 82 ? 7.524 0.312 -1.799 1.00 89.44 82 ALA A O 1
ATOM 636 N N . TYR A 1 83 ? 7.260 -0.964 -3.619 1.00 93.75 83 TYR A N 1
ATOM 637 C CA . TYR A 1 83 ? 5.821 -1.132 -3.546 1.00 93.75 83 TYR A CA 1
ATOM 638 C C . TYR A 1 83 ? 5.465 -2.611 -3.423 1.00 93.75 83 TYR A C 1
ATOM 640 O O . TYR A 1 83 ? 6.215 -3.499 -3.829 1.00 93.75 83 TYR A O 1
ATOM 648 N N . ARG A 1 84 ? 4.295 -2.892 -2.859 1.00 94.44 84 ARG A N 1
ATOM 649 C CA . ARG A 1 84 ? 3.769 -4.248 -2.709 1.00 94.44 84 ARG A CA 1
ATOM 650 C C . ARG A 1 84 ? 2.292 -4.290 -3.063 1.00 94.44 84 ARG A C 1
ATOM 652 O O . ARG A 1 84 ? 1.542 -3.385 -2.694 1.00 94.44 84 ARG A O 1
ATOM 659 N N . LEU A 1 85 ? 1.886 -5.364 -3.728 1.00 95.00 85 LEU A N 1
ATOM 660 C CA . LEU A 1 85 ? 0.485 -5.715 -3.896 1.00 95.00 85 LEU A CA 1
ATOM 661 C C . LEU A 1 85 ? -0.048 -6.374 -2.624 1.00 95.00 85 LEU A C 1
ATOM 663 O O . LEU A 1 85 ? 0.557 -7.303 -2.084 1.00 95.00 85 LEU A O 1
ATOM 667 N N . ILE A 1 86 ? -1.182 -5.877 -2.151 1.00 93.56 86 ILE A N 1
ATOM 668 C CA . ILE A 1 86 ? -1.868 -6.354 -0.951 1.00 93.56 86 ILE A CA 1
ATOM 669 C C . ILE A 1 86 ? -3.266 -6.787 -1.361 1.00 93.56 86 ILE A C 1
ATOM 671 O O . ILE A 1 86 ? -3.979 -6.016 -2.006 1.00 93.56 86 ILE A O 1
ATOM 675 N N . ALA A 1 87 ? -3.666 -8.000 -0.993 1.00 95.19 87 ALA A N 1
ATOM 676 C CA . ALA A 1 87 ? -4.985 -8.504 -1.351 1.00 95.19 87 ALA A CA 1
ATOM 677 C C . ALA A 1 87 ? -6.091 -7.694 -0.651 1.00 95.19 87 ALA A C 1
ATOM 679 O O . ALA A 1 87 ? -5.940 -7.264 0.497 1.00 95.19 87 ALA A O 1
ATOM 680 N N . VAL A 1 88 ? -7.230 -7.509 -1.321 1.00 94.94 88 VAL A N 1
ATOM 681 C CA . VAL A 1 88 ? -8.392 -6.788 -0.762 1.00 94.94 88 VAL A CA 1
ATOM 682 C C . VAL A 1 88 ? -8.832 -7.386 0.583 1.00 94.94 88 VAL A C 1
ATOM 684 O O . VAL A 1 88 ? -9.136 -6.644 1.521 1.00 94.94 88 VAL A O 1
ATOM 687 N N . ASP A 1 89 ? -8.776 -8.711 0.725 1.00 95.25 89 ASP A N 1
ATOM 688 C CA . ASP A 1 89 ? -9.145 -9.410 1.962 1.00 95.25 89 ASP A CA 1
ATOM 689 C C . ASP A 1 89 ? -8.169 -9.137 3.111 1.00 95.25 89 ASP A C 1
ATOM 691 O O . ASP A 1 89 ? -8.561 -9.081 4.277 1.00 95.25 89 ASP A O 1
ATOM 695 N N . GLU A 1 90 ? -6.880 -8.954 2.817 1.00 93.31 90 GLU A N 1
ATOM 696 C CA . GLU A 1 90 ? -5.886 -8.560 3.822 1.00 93.31 90 GLU A CA 1
ATOM 697 C C . GLU A 1 90 ? -6.148 -7.135 4.313 1.00 93.31 90 GLU A C 1
ATOM 699 O O . GLU A 1 90 ? -6.150 -6.891 5.521 1.00 93.31 90 GLU A O 1
ATOM 704 N N . VAL A 1 91 ? -6.436 -6.206 3.394 1.00 94.06 91 VAL A N 1
ATOM 705 C CA . VAL A 1 91 ? -6.772 -4.818 3.746 1.00 94.06 91 VAL A CA 1
ATOM 706 C C . VAL A 1 91 ? -8.043 -4.772 4.589 1.00 94.06 91 VAL A C 1
ATOM 708 O O . VAL A 1 91 ? -8.067 -4.123 5.634 1.00 94.06 91 VAL A O 1
ATOM 711 N N . THR A 1 92 ? -9.080 -5.497 4.176 1.00 95.62 92 THR A N 1
ATOM 712 C CA . THR A 1 92 ? -10.372 -5.533 4.873 1.00 95.62 92 THR A CA 1
ATOM 713 C C . THR A 1 92 ? -10.215 -6.084 6.288 1.00 95.62 92 THR A C 1
ATOM 715 O O . THR A 1 92 ? -10.664 -5.455 7.250 1.00 95.62 92 THR A O 1
ATOM 718 N N . ARG A 1 93 ? -9.489 -7.199 6.447 1.00 95.75 93 ARG A N 1
ATOM 719 C CA . ARG A 1 93 ? -9.178 -7.771 7.766 1.00 95.75 93 ARG A CA 1
ATOM 720 C C . ARG A 1 93 ? -8.375 -6.809 8.637 1.00 95.75 93 ARG A C 1
ATOM 722 O O . ARG A 1 93 ? -8.706 -6.638 9.807 1.00 95.75 93 ARG A O 1
ATOM 729 N N . ALA A 1 94 ? -7.365 -6.137 8.085 1.00 91.56 94 ALA A N 1
ATOM 730 C CA . ALA A 1 94 ? -6.555 -5.178 8.836 1.00 91.56 94 ALA A CA 1
ATOM 731 C C . ALA A 1 94 ? -7.373 -3.963 9.311 1.00 91.56 94 ALA A C 1
ATOM 733 O O . ALA A 1 94 ? -7.223 -3.514 10.451 1.00 91.56 94 ALA A O 1
ATOM 734 N N . VAL A 1 95 ? -8.262 -3.438 8.461 1.00 93.50 95 VAL A N 1
ATOM 735 C CA . VAL A 1 95 ? -9.162 -2.328 8.815 1.00 93.50 95 VAL A CA 1
ATOM 736 C C . VAL A 1 95 ? -10.127 -2.746 9.921 1.00 93.50 95 VAL A C 1
ATOM 738 O O . VAL A 1 95 ? -10.288 -2.014 10.901 1.00 93.50 95 VAL A O 1
ATOM 741 N N . GLN A 1 96 ? -10.726 -3.930 9.795 1.00 94.88 96 GLN A N 1
ATOM 742 C CA . GLN A 1 96 ? -11.655 -4.458 10.786 1.00 94.88 96 GLN A CA 1
ATOM 743 C C . GLN A 1 96 ? -10.963 -4.704 12.135 1.00 94.88 96 GLN A C 1
ATOM 745 O O . GLN A 1 96 ? -11.431 -4.203 13.157 1.00 94.88 96 GLN A O 1
ATOM 750 N N . ALA A 1 97 ? -9.794 -5.350 12.140 1.00 94.81 97 ALA A N 1
ATOM 751 C CA . ALA A 1 97 ? -9.010 -5.577 13.353 1.00 94.81 97 ALA A CA 1
ATOM 752 C C . ALA A 1 97 ? -8.643 -4.259 14.061 1.00 94.81 97 ALA A C 1
ATOM 754 O O . ALA A 1 97 ? -8.764 -4.139 15.282 1.00 94.81 97 ALA A O 1
ATOM 755 N N . ARG A 1 98 ? -8.265 -3.222 13.299 1.00 92.06 98 ARG A N 1
ATOM 756 C CA . ARG A 1 98 ? -7.957 -1.894 13.855 1.00 92.06 98 ARG A CA 1
ATOM 757 C C . ARG A 1 98 ? -9.188 -1.222 14.469 1.00 92.06 98 ARG A C 1
ATOM 759 O O . ARG A 1 98 ? -9.071 -0.524 15.479 1.00 92.06 98 ARG A O 1
ATOM 766 N N . LYS A 1 99 ? -10.366 -1.413 13.870 1.00 95.00 99 LYS A N 1
ATOM 767 C CA . LYS A 1 99 ? -11.639 -0.911 14.402 1.00 95.00 99 LYS A CA 1
ATOM 768 C C . LYS A 1 99 ? -11.997 -1.613 15.710 1.00 95.00 99 LYS A C 1
ATOM 770 O O . LYS A 1 99 ? -12.296 -0.939 16.692 1.00 95.00 99 LYS A O 1
ATOM 775 N N . GLU A 1 100 ? -11.925 -2.938 15.741 1.00 94.50 100 GLU A N 1
ATOM 776 C CA . GLU A 1 100 ? -12.202 -3.747 16.932 1.00 94.50 100 GLU A CA 1
ATOM 777 C C . GLU A 1 100 ? -11.258 -3.411 18.084 1.00 94.50 100 GLU A C 1
ATOM 779 O O . GLU A 1 100 ? -11.702 -3.215 19.216 1.00 94.50 100 GLU A O 1
ATOM 784 N N . GLU A 1 101 ? -9.964 -3.252 17.802 1.00 93.50 101 GLU A N 1
ATOM 785 C CA . GLU A 1 101 ? -8.989 -2.848 18.807 1.00 93.50 101 GLU A CA 1
ATOM 786 C C . GLU A 1 101 ? -9.313 -1.469 19.396 1.00 93.50 101 GLU A C 1
ATOM 788 O O . GLU A 1 101 ? -9.264 -1.295 20.617 1.00 93.50 101 GLU A O 1
ATOM 793 N N . LYS A 1 102 ? -9.682 -0.495 18.552 1.00 94.19 102 LYS A N 1
ATOM 794 C CA . LYS A 1 102 ? -10.083 0.842 19.008 1.00 94.19 102 LYS A CA 1
ATOM 795 C C . LYS A 1 102 ? -11.298 0.770 19.934 1.00 94.19 102 LYS A C 1
ATOM 797 O O . LYS A 1 102 ? -11.279 1.379 21.003 1.00 94.19 102 LYS A O 1
ATOM 802 N N . THR A 1 103 ? -12.318 -0.001 19.558 1.00 93.31 103 THR A N 1
ATOM 803 C CA . THR A 1 103 ? -13.527 -0.201 20.372 1.00 93.31 103 THR A CA 1
ATOM 804 C C . THR A 1 103 ? -13.199 -0.882 21.700 1.00 93.31 103 THR A C 1
ATOM 806 O O . THR A 1 103 ? -13.610 -0.404 22.755 1.00 93.31 103 THR A O 1
ATOM 809 N N . ARG A 1 104 ? -12.381 -1.942 21.680 1.00 94.25 104 ARG A N 1
ATOM 810 C CA . ARG A 1 104 ? -11.956 -2.667 22.886 1.00 94.25 104 ARG A CA 1
ATOM 811 C C . ARG A 1 104 ? -11.152 -1.782 23.839 1.00 94.25 104 ARG A C 1
ATOM 813 O O . ARG A 1 104 ? -11.347 -1.855 25.049 1.00 94.25 104 ARG A O 1
ATOM 820 N N . ARG A 1 105 ? -10.259 -0.933 23.316 1.00 91.94 105 ARG A N 1
ATOM 821 C CA . ARG A 1 105 ? -9.502 0.040 24.124 1.00 91.94 105 ARG A CA 1
ATOM 822 C C . ARG A 1 105 ? -10.430 1.077 24.761 1.00 91.94 105 ARG A C 1
ATOM 824 O O . ARG A 1 105 ? -10.310 1.318 25.956 1.00 91.94 105 ARG A O 1
ATOM 831 N N . ALA A 1 106 ? -11.385 1.622 24.006 1.00 91.75 106 ALA A N 1
ATOM 832 C CA . ALA A 1 106 ? -12.360 2.578 24.534 1.00 91.75 106 ALA A CA 1
ATOM 833 C C . ALA A 1 106 ? -13.257 1.960 25.623 1.00 91.75 106 ALA A C 1
ATOM 835 O O . ALA A 1 106 ? -13.537 2.601 26.633 1.00 91.75 106 ALA A O 1
ATOM 836 N N . GLN A 1 107 ? -13.671 0.701 25.456 1.00 90.69 107 GLN A N 1
ATOM 837 C CA . GLN A 1 107 ? -14.468 -0.006 26.459 1.00 90.69 107 GLN A CA 1
ATOM 838 C C . GLN A 1 107 ? -13.679 -0.256 27.749 1.00 90.69 107 GLN A C 1
ATOM 840 O O . GLN A 1 107 ? -14.195 0.009 28.831 1.00 90.69 107 GLN A O 1
ATOM 845 N N . ARG A 1 108 ? -12.416 -0.693 27.644 1.00 90.44 108 ARG A N 1
ATOM 846 C CA . ARG A 1 108 ? -11.530 -0.857 28.810 1.00 90.44 108 ARG A CA 1
ATOM 847 C C . ARG A 1 108 ? -11.309 0.463 29.548 1.00 90.44 108 ARG A C 1
ATOM 849 O O . ARG A 1 108 ? -11.365 0.479 30.769 1.00 90.44 108 ARG A O 1
ATOM 856 N N . GLN A 1 109 ? -11.116 1.563 28.819 1.00 88.56 109 GLN A N 1
ATOM 857 C CA . GLN A 1 109 ? -10.985 2.896 29.418 1.00 88.56 109 GLN A CA 1
ATOM 858 C C . GLN A 1 109 ? -12.263 3.326 30.150 1.00 88.56 109 GLN A C 1
ATOM 860 O O . GLN A 1 109 ? -12.175 3.853 31.252 1.00 88.56 109 GLN A O 1
ATOM 865 N N . ARG A 1 110 ? -13.451 3.051 29.591 1.00 85.00 110 ARG A N 1
ATOM 866 C CA . ARG A 1 110 ? -14.730 3.330 30.270 1.00 85.00 110 ARG A CA 1
ATOM 867 C C . ARG A 1 110 ? -14.917 2.503 31.541 1.00 85.00 110 ARG A C 1
ATOM 869 O O . ARG A 1 110 ? -15.341 3.058 32.542 1.00 85.00 110 ARG A O 1
ATOM 876 N N . GLN A 1 111 ? -14.579 1.215 31.508 1.00 82.00 111 GLN A N 1
ATOM 877 C CA . GLN A 1 111 ? -14.672 0.332 32.679 1.00 82.00 111 GLN A CA 1
ATOM 878 C C . GLN A 1 111 ? -13.690 0.730 33.789 1.00 82.00 111 GLN A C 1
ATOM 880 O O . GLN A 1 111 ? -14.028 0.658 34.963 1.00 82.00 111 GLN A O 1
ATOM 885 N N . GLN A 1 112 ? -12.484 1.176 33.428 1.00 77.25 112 GLN A N 1
ATOM 886 C CA . GLN A 1 112 ? -11.512 1.696 34.394 1.00 77.25 112 GLN A CA 1
ATOM 887 C C . GLN A 1 112 ? -11.956 3.038 34.988 1.00 77.25 112 GLN A C 1
ATOM 889 O O . GLN A 1 112 ? -11.795 3.249 36.185 1.00 77.25 112 GLN A O 1
ATOM 894 N N . ALA A 1 113 ? -12.558 3.917 34.180 1.00 74.38 113 ALA A N 1
ATOM 895 C CA . ALA A 1 113 ? -13.108 5.180 34.664 1.00 74.38 113 ALA A CA 1
ATOM 896 C C . ALA A 1 113 ? -14.309 4.972 35.603 1.00 74.38 113 ALA A C 1
ATOM 898 O O . ALA A 1 113 ? -14.396 5.652 36.618 1.00 74.38 113 ALA A O 1
ATOM 899 N N . SER A 1 114 ? -15.203 4.017 35.313 1.00 66.31 114 SER A N 1
ATOM 900 C CA . SER A 1 114 ? -16.322 3.700 36.211 1.00 66.31 114 SER A CA 1
ATOM 901 C C . SER A 1 114 ? -15.854 3.033 37.506 1.00 66.31 114 SER A C 1
ATOM 903 O O . SER A 1 114 ? -16.302 3.422 38.576 1.00 66.31 114 SER A O 1
ATOM 905 N N . ALA A 1 115 ? -14.900 2.096 37.435 1.00 62.56 115 ALA A N 1
ATOM 906 C CA . ALA A 1 115 ? -14.361 1.434 38.624 1.00 62.56 115 ALA A CA 1
ATOM 907 C C . ALA A 1 115 ? -13.599 2.399 39.551 1.00 62.56 115 ALA A C 1
ATOM 909 O O . ALA A 1 115 ? -13.728 2.303 40.766 1.00 62.56 115 ALA A O 1
ATOM 910 N N . GLY A 1 116 ? -12.836 3.348 38.995 1.00 60.81 116 GLY A N 1
ATOM 911 C CA . GLY A 1 116 ? -12.143 4.364 39.793 1.00 60.81 116 GLY A CA 1
ATOM 912 C C . GLY A 1 116 ? -13.093 5.352 40.481 1.00 60.81 116 GLY A C 1
ATOM 913 O O . GLY A 1 116 ? -12.815 5.781 41.596 1.00 60.81 116 GLY A O 1
ATOM 914 N N . ASN A 1 117 ? -14.226 5.672 39.847 1.00 61.69 117 ASN A N 1
ATOM 915 C CA . ASN A 1 117 ? -15.222 6.593 40.399 1.00 61.69 117 ASN A CA 1
ATOM 916 C C . ASN A 1 117 ? -16.074 5.936 41.500 1.00 61.69 117 ASN A C 1
ATOM 918 O O . ASN A 1 117 ? -16.379 6.574 42.502 1.00 61.69 117 ASN A O 1
ATOM 922 N N . ASP A 1 118 ? -16.410 4.650 41.354 1.00 61.06 118 ASP A N 1
ATOM 923 C CA . ASP A 1 118 ? -17.102 3.892 42.407 1.00 61.06 118 ASP A CA 1
ATOM 924 C C . ASP A 1 118 ? -16.201 3.673 43.630 1.00 61.06 118 ASP A C 1
ATOM 926 O O . ASP A 1 118 ? -16.668 3.732 44.765 1.00 61.06 118 ASP A O 1
ATOM 930 N N . GLN A 1 119 ? -14.896 3.468 43.422 1.00 61.91 119 GLN A N 1
ATOM 931 C CA . GLN A 1 119 ? -13.947 3.273 44.516 1.00 61.91 119 GLN A CA 1
ATOM 932 C C . GLN A 1 119 ? -13.678 4.570 45.295 1.00 61.91 119 GLN A C 1
ATOM 934 O O . GLN A 1 119 ? -13.584 4.514 46.518 1.00 61.91 119 GLN A O 1
ATOM 939 N N . SER A 1 120 ? -13.642 5.734 44.630 1.00 64.50 120 SER A N 1
ATOM 940 C CA . SER A 1 120 ? -13.533 7.025 45.327 1.00 64.50 120 SER A CA 1
ATOM 941 C C . SER A 1 120 ? -14.805 7.384 46.094 1.00 64.50 120 SER A C 1
ATOM 943 O O . SER A 1 120 ? -14.709 7.895 47.201 1.00 64.50 120 SER A O 1
ATOM 945 N N . LEU A 1 121 ? -15.989 7.092 45.540 1.00 69.19 121 LEU A N 1
ATOM 946 C CA . LEU A 1 121 ? -17.265 7.286 46.238 1.00 69.19 121 LEU A CA 1
ATOM 947 C C . LEU A 1 121 ? -17.373 6.380 47.469 1.00 69.19 121 LEU A C 1
ATOM 949 O O . LEU A 1 121 ? -17.832 6.825 48.513 1.00 69.19 121 LEU A O 1
ATOM 953 N N . MET A 1 122 ? -16.922 5.126 47.375 1.00 66.69 122 MET A N 1
ATOM 954 C CA . MET A 1 122 ? -16.873 4.217 48.525 1.00 66.69 122 MET A CA 1
ATOM 955 C C . MET A 1 122 ? -15.919 4.727 49.614 1.00 66.69 122 MET A C 1
ATOM 957 O O . MET A 1 122 ? -16.297 4.708 50.782 1.00 66.69 122 MET A O 1
ATOM 961 N N . ASP A 1 123 ? -14.728 5.216 49.246 1.00 67.69 123 ASP A N 1
ATOM 962 C CA . ASP A 1 123 ? -13.767 5.802 50.196 1.00 67.69 123 ASP A CA 1
ATOM 963 C C . ASP A 1 123 ? -14.315 7.078 50.857 1.00 67.69 123 ASP A C 1
ATOM 965 O O . ASP A 1 123 ? -14.178 7.256 52.066 1.00 67.69 123 ASP A O 1
ATOM 969 N N . GLU A 1 124 ? -14.981 7.950 50.093 1.00 74.56 124 GLU A N 1
ATOM 970 C CA . GLU A 1 124 ? -15.574 9.192 50.607 1.00 74.56 124 GLU A CA 1
ATOM 971 C C . GLU A 1 124 ? -16.743 8.911 51.569 1.00 74.56 124 GLU A C 1
ATOM 973 O O . GLU A 1 124 ? -16.853 9.532 52.628 1.00 74.56 124 GLU A O 1
ATOM 978 N N . VAL A 1 125 ? -17.581 7.915 51.256 1.00 73.75 125 VAL A N 1
ATOM 979 C CA . VAL A 1 125 ? -18.671 7.463 52.136 1.00 73.75 125 VAL A CA 1
ATOM 980 C C . VAL A 1 125 ? -18.121 6.776 53.393 1.00 73.75 125 VAL A C 1
ATOM 982 O O . VAL A 1 125 ? -18.650 7.001 54.481 1.00 73.75 1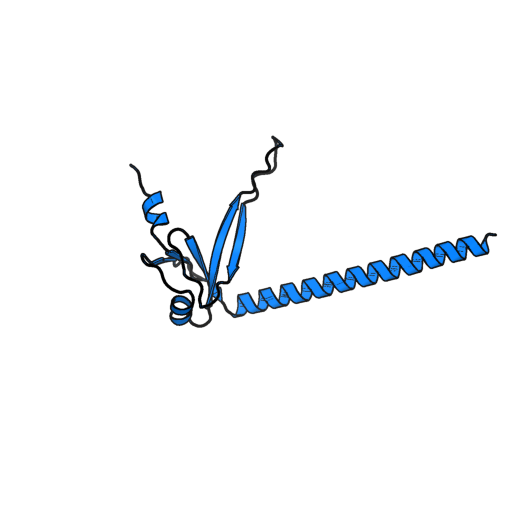25 VAL A O 1
ATOM 985 N N . LEU A 1 126 ? -17.043 5.987 53.289 1.00 76.12 126 LEU A N 1
ATOM 986 C CA . LEU A 1 126 ? -16.373 5.404 54.459 1.00 76.12 126 LEU A CA 1
ATOM 987 C C . LEU A 1 126 ? -15.771 6.480 55.374 1.00 76.12 126 LEU A C 1
ATOM 989 O O . LEU A 1 126 ? -15.847 6.356 56.595 1.00 76.12 126 LEU A O 1
ATOM 993 N N . LEU A 1 127 ? -15.185 7.531 54.794 1.00 71.00 127 LEU A N 1
ATOM 994 C CA . LEU A 1 127 ? -14.652 8.682 55.529 1.00 71.00 127 LEU A CA 1
ATOM 995 C C . LEU A 1 127 ? -15.753 9.450 56.271 1.00 71.00 127 LEU A C 1
ATOM 997 O O . LEU A 1 127 ? -15.542 9.852 57.413 1.00 71.00 127 LEU A O 1
ATOM 1001 N N . LEU A 1 128 ? -16.929 9.611 55.658 1.00 73.06 128 LEU A N 1
ATOM 1002 C CA . LEU A 1 128 ? -18.094 10.265 56.269 1.00 73.06 128 LEU A CA 1
ATOM 1003 C C . LEU A 1 128 ? -18.752 9.441 57.384 1.00 73.06 128 LEU A C 1
ATOM 1005 O O . LEU A 1 128 ? -19.346 10.021 58.283 1.00 73.06 128 LEU A O 1
ATOM 1009 N N . LEU A 1 129 ? -18.663 8.109 57.338 1.00 72.06 129 LEU A N 1
ATOM 1010 C CA . LEU A 1 129 ? -19.224 7.220 58.367 1.00 72.06 129 LEU A CA 1
ATOM 1011 C C . LEU A 1 129 ? -18.324 7.060 59.603 1.00 72.06 129 LEU A C 1
ATOM 1013 O O . LEU A 1 129 ? -18.777 6.540 60.621 1.00 72.06 129 LEU A O 1
ATOM 1017 N N . HIS A 1 130 ? -17.058 7.472 59.516 1.00 69.88 130 HIS A N 1
ATOM 1018 C CA . HIS A 1 130 ? -16.099 7.429 60.625 1.00 69.88 130 HIS A CA 1
ATOM 1019 C C . HIS A 1 130 ? -15.886 8.785 61.324 1.00 69.88 130 HIS A C 1
ATOM 1021 O O . HIS A 1 130 ? -15.011 8.882 62.187 1.00 69.88 130 HIS A O 1
ATOM 1027 N N . TYR A 1 131 ? -16.687 9.800 60.990 1.00 48.97 131 TYR A N 1
ATOM 1028 C CA . TYR A 1 131 ? -16.785 11.079 61.705 1.00 48.97 131 TYR A CA 1
ATOM 1029 C C . TYR A 1 131 ? -18.103 11.170 62.477 1.00 48.97 131 TYR A C 1
ATOM 1031 O O . TYR A 1 131 ? -18.089 11.789 63.565 1.00 48.97 131 TYR A O 1
#

Organism: Aegilops tauschii subsp. strangulata (NCBI:txid200361)

Sequence (131 aa):
MGNCQAAEEATVVVQHPGGGRVERLYWATSAAEVMRANPGHYVALVTLRVTEEEGQRQRRGAVRLTRVKLLKPRDTLQLGHAYRLIAVDEVTRAVQARKEEKTRRAQRQRQQASAGNDQSLMDEVLLLLHY

Foldseek 3Di:
DDDPLVVQQQWEWEAEPDDRDIDTDRDKDFQLVVCVVPPQWFKKWKDWDFDDPPDDPDDDDTDTDIDIGTDDRGDIRHGNTYMYIDGPVRVVVVVVVVVVVVVVVVVVVVVVVVVVVVVVVVVVVVVVVVD

pLDDT: mean 79.99, std 16.16, range [43.53, 97.0]

InterPro domains:
  IPR025322 PADRE domain [PF14009] (1-110)